Protein AF-A0A443SQQ4-F1 (afdb_monomer_lite)

Radius of gyration: 17.21 Å; chains: 1; bounding box: 40×48×40 Å

Sequence (124 aa):
MFEKENKRVKEARKLLENLADRGTHWEYHQKDCGAVYDKKPFKVLCKEGKMYMWCACGWSKQQPFCDGTHNIAHYKITQKPIPFTCKETKEYWFCNCKQTKHRPFCDGIHKNEDVQKAHSVVKH

Foldseek 3Di:
DDDDDDPVNVVVVVVVVVVLVDPPPCLQVDPDFAAQADLAWDKDFDAAQDKFFADRHLPAPPPRGHPCPQVPVVVVRSDGTDIDHHHHGDIFTADRGSPDPPPGGDPPCSVDPVNVPGDHPDDD

Organism: NCBI:txid299467

InterPro domains:
  IPR018967 Iron-binding zinc finger, CDGSH type [PF09360] (46-71)
  IPR018967 Iron-binding zinc finger, CDGSH type [SM00704] (39-76)
  IPR018967 Iron-binding zinc finger, CDGSH type [SM00704] (79-116)
  IPR042216 MitoNEET, CDGSH iron-sulfur domain [G3DSA:3.40.5.90] (35-77)
  IPR042216 MitoNEET, CDGSH iron-sulfur domain [G3DSA:3.40.5.90] (78-124)
  IPR052950 CDGSH iron-sulfur domain-containing protein [PTHR46491] (14-120)

Secondary structure (DSSP, 8-state):
------HHHHHHHHHHHHHHTS---GGG--SS------SS-EEEEEPTT-EEEE-SSS--SSTTB--SGGG-GGG-----PEEEE-SSSEEEEE-SSS--SSTTB--SGGGSHHHHHSPPSS--

pLDDT: mean 85.57, std 16.18, range [40.41, 97.88]

Structure (mmCIF, N/CA/C/O backbone):
data_AF-A0A443SQQ4-F1
#
_entry.id   AF-A0A443SQQ4-F1
#
loop_
_atom_site.group_PDB
_atom_site.id
_atom_site.type_symbol
_atom_site.label_atom_id
_atom_site.label_alt_id
_atom_site.label_comp_id
_atom_site.label_asym_id
_atom_site.label_entity_id
_atom_site.label_seq_id
_atom_site.pdbx_PDB_ins_code
_atom_site.Cartn_x
_atom_site.Cartn_y
_atom_site.Cartn_z
_atom_site.occupancy
_atom_site.B_iso_or_equiv
_atom_site.auth_seq_id
_atom_site.auth_comp_id
_atom_site.auth_asym_id
_atom_site.auth_atom_id
_atom_site.pdbx_PDB_model_num
ATOM 1 N N . MET A 1 1 ? -17.015 29.144 26.107 1.00 40.41 1 MET A N 1
ATOM 2 C CA . MET A 1 1 ? -18.291 29.251 25.371 1.00 40.41 1 MET A CA 1
ATOM 3 C C . MET A 1 1 ? -17.966 29.079 23.894 1.00 40.41 1 MET A C 1
ATOM 5 O O . MET A 1 1 ? -17.802 30.052 23.172 1.00 40.41 1 MET A O 1
ATOM 9 N N . PHE A 1 2 ? -17.677 27.842 23.494 1.00 47.34 2 PHE A N 1
ATOM 10 C CA . PHE A 1 2 ? -17.400 27.527 22.093 1.00 47.34 2 PHE A CA 1
ATOM 11 C C . PHE A 1 2 ? -18.732 27.376 21.358 1.00 47.34 2 PHE A C 1
ATOM 13 O O . PHE A 1 2 ? -19.745 27.136 22.002 1.00 47.34 2 PHE A O 1
ATOM 20 N N . GLU A 1 3 ? -18.690 27.479 20.031 1.00 55.12 3 GLU A N 1
ATOM 21 C CA . GLU A 1 3 ? -19.783 27.179 19.094 1.00 55.12 3 GLU A CA 1
ATOM 22 C C . GLU A 1 3 ? -20.700 28.346 18.720 1.00 55.12 3 GLU A C 1
ATOM 24 O O . GLU A 1 3 ? -21.780 28.533 19.266 1.00 55.12 3 GLU A O 1
ATOM 29 N N . LYS A 1 4 ? -20.346 29.009 17.615 1.00 51.09 4 LYS A N 1
ATOM 30 C CA . LYS A 1 4 ? -21.218 28.990 16.430 1.00 51.09 4 LYS A CA 1
ATOM 31 C C . LYS A 1 4 ? -20.343 28.794 15.200 1.00 51.09 4 LYS A C 1
ATOM 33 O O . LYS A 1 4 ? -19.945 29.746 14.538 1.00 51.09 4 LYS A O 1
ATOM 38 N N . GLU A 1 5 ? -19.984 27.542 14.933 1.00 59.97 5 GLU A N 1
ATOM 39 C CA . GLU A 1 5 ? -19.278 27.200 13.701 1.00 59.97 5 GLU A CA 1
ATOM 40 C C . GLU A 1 5 ? -20.179 27.558 12.507 1.00 59.97 5 GLU A C 1
ATOM 42 O O . GLU A 1 5 ? -21.322 27.099 12.409 1.00 59.97 5 GLU A O 1
ATOM 47 N N . ASN A 1 6 ? -19.686 28.468 11.661 1.00 78.94 6 ASN A N 1
ATOM 48 C CA . ASN A 1 6 ? -20.426 29.078 10.560 1.00 78.94 6 ASN A CA 1
ATOM 49 C C . ASN A 1 6 ? -20.969 27.990 9.619 1.00 78.94 6 ASN A C 1
ATOM 51 O O . ASN A 1 6 ? -20.251 27.054 9.272 1.00 78.94 6 ASN A O 1
ATOM 55 N N . LYS A 1 7 ? -22.226 28.120 9.173 1.00 72.12 7 LYS A N 1
ATOM 56 C CA . LYS A 1 7 ? -22.888 27.150 8.282 1.00 72.12 7 LYS A CA 1
ATOM 57 C C . LYS A 1 7 ? -22.034 26.803 7.052 1.00 72.12 7 LYS A C 1
ATOM 59 O O . LYS A 1 7 ? -21.974 25.638 6.678 1.00 72.12 7 LYS A O 1
ATOM 64 N N . ARG A 1 8 ? -21.297 27.779 6.508 1.00 70.12 8 ARG A N 1
ATOM 65 C CA . ARG A 1 8 ? -20.367 27.582 5.385 1.00 70.12 8 ARG A CA 1
ATOM 66 C C . ARG A 1 8 ? -19.157 26.724 5.750 1.00 70.12 8 ARG A C 1
ATOM 68 O O . ARG A 1 8 ? -18.703 25.948 4.922 1.00 70.12 8 ARG A O 1
ATOM 75 N N . VAL A 1 9 ? -18.648 26.839 6.977 1.00 72.50 9 VAL A N 1
ATOM 76 C CA . VAL A 1 9 ? -17.541 26.008 7.482 1.00 72.50 9 VAL A CA 1
ATOM 77 C C . VAL A 1 9 ? -18.013 24.569 7.667 1.00 72.50 9 VAL A C 1
ATOM 79 O O . VAL A 1 9 ? -17.330 23.647 7.230 1.00 72.50 9 VAL A O 1
ATOM 82 N N . LYS A 1 10 ? -19.222 24.372 8.207 1.00 72.69 10 LYS A N 1
ATOM 83 C CA . LYS A 1 10 ? -19.842 23.042 8.313 1.00 72.69 10 LYS A CA 1
ATOM 84 C C . LYS A 1 10 ? -20.103 22.415 6.946 1.00 72.69 10 LYS A C 1
ATOM 86 O O . LYS A 1 10 ? -19.810 21.242 6.751 1.00 72.69 10 LYS A O 1
ATOM 91 N N . GLU A 1 11 ? -20.623 23.187 5.994 1.00 75.44 11 GLU A N 1
ATOM 92 C CA . GLU A 1 11 ? -20.857 22.718 4.624 1.00 75.44 11 GLU A CA 1
ATOM 93 C C . GLU A 1 11 ? -19.548 22.386 3.909 1.00 75.44 11 GLU A C 1
ATOM 95 O O . GLU A 1 11 ? -19.459 21.312 3.326 1.00 75.44 11 GLU A O 1
ATOM 100 N N . ALA A 1 12 ? -18.516 23.230 4.013 1.00 68.94 12 ALA A N 1
ATOM 101 C CA . ALA A 1 12 ? -17.201 22.969 3.430 1.00 68.94 12 ALA A CA 1
ATOM 102 C C . ALA A 1 12 ? -16.536 21.730 4.044 1.00 68.94 12 ALA A C 1
ATOM 104 O O . ALA A 1 12 ? -16.020 20.889 3.313 1.00 68.94 12 ALA A O 1
ATOM 105 N N . ARG A 1 13 ? -16.607 21.570 5.370 1.00 69.88 13 ARG A N 1
ATOM 106 C CA . ARG A 1 13 ? -16.104 20.386 6.074 1.00 69.88 13 ARG A CA 1
ATOM 107 C C . ARG A 1 13 ? -16.833 19.122 5.631 1.00 69.88 13 ARG A C 1
ATOM 109 O O . ARG A 1 13 ? -16.184 18.146 5.284 1.00 69.88 13 ARG A O 1
ATOM 116 N N . LYS A 1 14 ? -18.162 19.175 5.531 1.00 64.50 14 LYS A N 1
ATOM 117 C CA . LYS A 1 14 ? -18.977 18.064 5.033 1.00 64.50 14 LYS A CA 1
ATOM 118 C C . LYS A 1 14 ? -18.679 17.760 3.561 1.00 64.50 14 LYS A C 1
ATOM 120 O O . LYS A 1 14 ? -18.688 16.602 3.162 1.00 64.50 14 LYS A O 1
ATOM 125 N N . LEU A 1 15 ? -18.395 18.769 2.737 1.00 64.12 15 LEU A N 1
ATOM 126 C CA . LEU A 1 15 ? -17.977 18.593 1.341 1.00 64.12 15 LEU A CA 1
ATOM 127 C C . LEU A 1 15 ? -16.604 17.920 1.253 1.00 64.12 15 LEU A C 1
ATOM 129 O O . LEU A 1 15 ? -16.450 16.987 0.474 1.00 64.12 15 LEU A O 1
ATOM 133 N N . LEU A 1 16 ? -15.647 18.338 2.084 1.00 61.25 16 LEU A N 1
ATOM 134 C CA . LEU A 1 16 ? -14.322 17.726 2.200 1.00 61.25 16 LEU A CA 1
ATOM 135 C C . LEU A 1 16 ? -14.400 16.288 2.727 1.00 61.25 16 LEU A C 1
ATOM 137 O O . LEU A 1 16 ? -13.740 15.411 2.184 1.00 61.25 16 LEU A O 1
ATOM 141 N N . GLU A 1 17 ? -15.253 16.016 3.713 1.00 57.84 17 GLU A N 1
ATOM 142 C CA . GLU A 1 17 ? -15.520 14.665 4.224 1.00 57.84 17 GLU A CA 1
ATOM 143 C C . GLU A 1 17 ? -16.163 13.775 3.138 1.00 57.84 17 GLU A C 1
ATOM 145 O O . GLU A 1 17 ? -15.742 12.639 2.939 1.00 57.84 17 GLU A O 1
ATOM 150 N N . ASN A 1 18 ? -17.093 14.310 2.334 1.00 54.78 18 ASN A N 1
ATOM 151 C CA . ASN A 1 18 ? -17.689 13.607 1.184 1.00 54.78 18 ASN A CA 1
ATOM 152 C C . ASN A 1 18 ? -16.761 13.495 -0.046 1.00 54.78 18 ASN A C 1
ATOM 154 O O . ASN A 1 18 ? -17.048 12.727 -0.971 1.00 54.78 18 ASN A O 1
ATOM 158 N N . LEU A 1 19 ? -15.692 14.294 -0.113 1.00 54.09 19 LEU A N 1
ATOM 159 C CA . LEU A 1 19 ? -14.610 14.166 -1.096 1.00 54.09 19 LEU A CA 1
ATOM 160 C C . LEU A 1 19 ? -13.575 13.137 -0.626 1.00 54.09 19 LEU A C 1
ATOM 162 O O . LEU A 1 19 ? -13.076 12.375 -1.443 1.00 54.09 19 LEU A O 1
ATOM 166 N N . ALA A 1 20 ? -13.313 13.050 0.681 1.00 47.62 20 ALA A N 1
ATOM 167 C CA . ALA A 1 20 ? -12.425 12.055 1.279 1.00 47.62 20 ALA A CA 1
ATOM 168 C C . ALA A 1 20 ? -12.951 10.612 1.134 1.00 47.62 20 ALA A C 1
ATOM 170 O O . ALA A 1 20 ? -12.157 9.675 1.100 1.00 47.62 20 ALA A O 1
ATOM 171 N N . ASP A 1 2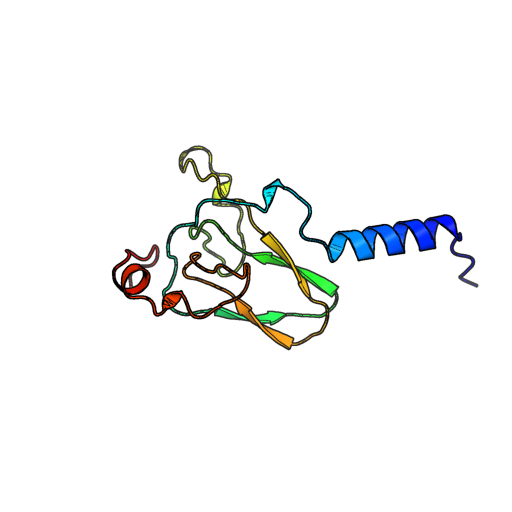1 ? -14.271 10.435 0.999 1.00 48.16 21 ASP A N 1
ATOM 172 C CA . ASP A 1 21 ? -14.911 9.140 0.714 1.00 48.16 21 ASP A CA 1
ATOM 173 C C . ASP A 1 21 ? -14.896 8.755 -0.775 1.00 48.16 21 ASP A C 1
ATOM 175 O O . ASP A 1 21 ? -15.131 7.603 -1.140 1.00 48.16 21 ASP A O 1
ATOM 179 N N . ARG A 1 22 ? -14.609 9.710 -1.664 1.00 46.44 22 ARG A N 1
ATOM 180 C CA . ARG A 1 22 ? -14.591 9.489 -3.106 1.00 46.44 22 ARG A CA 1
ATOM 181 C C . ARG A 1 22 ? -13.153 9.461 -3.580 1.00 46.44 22 ARG A C 1
ATOM 183 O O . ARG A 1 22 ? -12.531 10.508 -3.720 1.00 46.44 22 ARG A O 1
ATOM 190 N N . GLY A 1 23 ? -12.657 8.263 -3.894 1.00 48.72 23 GLY A N 1
ATOM 191 C CA . GLY A 1 23 ? -11.426 8.024 -4.655 1.00 48.72 23 GLY A CA 1
ATOM 192 C C . GLY A 1 23 ? -11.439 8.723 -6.021 1.00 48.72 23 GLY A C 1
ATOM 193 O O . GLY A 1 23 ? -11.574 8.087 -7.055 1.00 48.72 23 GLY A O 1
ATOM 194 N N . THR A 1 24 ? -11.338 10.049 -6.013 1.00 44.12 24 THR A N 1
ATOM 195 C CA . THR A 1 24 ? -11.570 10.955 -7.146 1.00 44.12 24 THR A CA 1
ATOM 196 C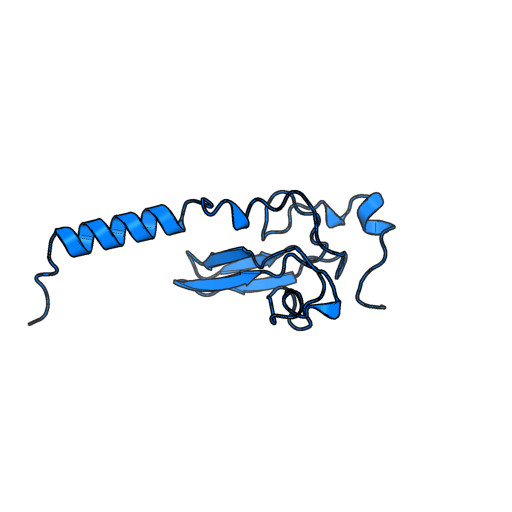 C . THR A 1 24 ? -10.396 11.891 -7.375 1.00 44.12 24 THR A C 1
ATOM 198 O O . THR A 1 24 ? -10.529 12.892 -8.071 1.00 44.12 24 THR A O 1
ATOM 201 N N . HIS A 1 25 ? -9.212 11.547 -6.868 1.00 50.62 25 HIS A N 1
ATOM 202 C CA . HIS A 1 25 ? -8.016 12.036 -7.527 1.00 50.62 25 HIS A CA 1
ATOM 203 C C . HIS A 1 25 ? -7.622 11.024 -8.600 1.00 50.62 25 HIS A C 1
ATOM 205 O O . HIS A 1 25 ? -7.254 9.886 -8.308 1.00 50.62 25 HIS A O 1
ATOM 211 N N . TRP A 1 26 ? -7.728 11.445 -9.858 1.00 55.75 26 TRP A N 1
ATOM 212 C CA . TRP A 1 26 ? -7.360 10.656 -11.035 1.00 55.75 26 TRP A CA 1
ATOM 213 C C . TRP A 1 26 ? -5.916 10.118 -10.954 1.00 55.75 26 TRP A C 1
ATOM 215 O O . TRP A 1 26 ? -5.632 9.064 -11.510 1.00 55.75 26 TRP A O 1
ATOM 225 N N . GLU A 1 27 ? -5.027 10.771 -10.189 1.00 53.50 27 GLU A N 1
ATOM 226 C CA . GLU A 1 27 ? -3.664 10.277 -9.894 1.00 53.50 27 GLU A CA 1
ATOM 227 C C . GLU A 1 27 ? -3.630 8.888 -9.225 1.00 53.50 27 GLU A C 1
ATOM 229 O O . GLU A 1 27 ? -2.649 8.156 -9.362 1.00 53.50 27 GLU A O 1
ATOM 234 N N . TYR A 1 28 ? -4.690 8.500 -8.504 1.00 58.66 28 TYR A N 1
ATOM 235 C CA . TYR A 1 28 ? -4.780 7.193 -7.847 1.00 58.66 28 TYR A CA 1
ATOM 236 C C . TYR A 1 28 ? -5.340 6.104 -8.774 1.00 58.66 28 TYR A C 1
ATOM 238 O O . TYR A 1 28 ? -5.199 4.918 -8.464 1.00 58.66 28 TYR A O 1
ATOM 246 N N . HIS A 1 29 ? -5.876 6.475 -9.946 1.00 68.62 29 HIS A N 1
ATOM 247 C CA . HIS A 1 29 ? -6.189 5.552 -11.042 1.00 68.62 29 HIS A CA 1
ATOM 248 C C . HIS A 1 29 ? -4.910 5.164 -11.792 1.00 68.62 29 HIS A C 1
ATOM 250 O O . HIS A 1 29 ? -4.670 5.519 -12.945 1.00 68.62 29 HIS A O 1
ATOM 256 N N . GLN A 1 30 ? -4.063 4.406 -11.107 1.00 80.00 30 GLN A N 1
ATOM 257 C CA . GLN A 1 30 ? -2.844 3.855 -11.679 1.00 80.00 30 GLN A CA 1
ATOM 258 C C . GLN A 1 30 ? -3.191 2.568 -12.433 1.00 80.00 30 GLN A C 1
ATOM 260 O O . GLN A 1 30 ? -3.570 1.574 -11.810 1.00 80.00 30 GLN A O 1
ATOM 265 N N . LYS A 1 31 ? -3.071 2.606 -13.767 1.00 78.56 31 LYS A N 1
ATOM 266 C CA . LYS A 1 31 ? -3.336 1.459 -14.655 1.00 78.56 31 LYS A CA 1
ATOM 267 C C . LYS A 1 31 ? -2.407 0.284 -14.352 1.00 78.56 31 LYS A C 1
ATOM 269 O O . LYS A 1 31 ? -2.853 -0.858 -14.318 1.00 78.56 31 LYS A O 1
ATOM 274 N N . ASP A 1 32 ? -1.144 0.586 -14.074 1.00 88.50 32 ASP A N 1
ATOM 275 C CA . ASP A 1 32 ? -0.127 -0.422 -13.816 1.00 88.50 32 ASP A CA 1
ATOM 276 C C . ASP A 1 32 ? -0.070 -0.807 -12.334 1.00 88.50 32 ASP A C 1
ATOM 278 O O . ASP A 1 32 ? -0.346 -0.010 -11.423 1.00 88.50 32 ASP A O 1
ATOM 282 N N . CYS A 1 33 ? 0.304 -2.059 -12.083 1.00 91.62 33 CYS A N 1
ATOM 283 C CA . CYS A 1 33 ? 0.581 -2.562 -10.742 1.00 91.62 33 CYS A CA 1
ATOM 284 C C . CYS A 1 33 ? 2.062 -2.377 -10.395 1.00 91.62 33 CYS A C 1
ATOM 286 O O . CYS A 1 33 ? 2.922 -2.356 -11.274 1.00 91.62 33 CYS A O 1
ATOM 288 N N . GLY A 1 34 ? 2.358 -2.216 -9.104 1.00 93.94 34 GLY A N 1
ATOM 289 C CA . GLY A 1 34 ? 3.737 -2.177 -8.622 1.00 93.94 34 GLY A CA 1
ATOM 290 C C . GLY A 1 34 ? 4.400 -3.552 -8.627 1.00 93.94 34 GLY A C 1
ATOM 291 O O . GLY A 1 34 ? 3.778 -4.567 -8.947 1.00 93.94 34 GLY A O 1
ATOM 292 N N . ALA A 1 35 ? 5.666 -3.585 -8.214 1.00 95.69 35 ALA A N 1
ATOM 293 C CA . ALA A 1 35 ? 6.387 -4.835 -8.025 1.00 95.69 35 ALA A CA 1
ATOM 294 C C . ALA A 1 35 ? 5.766 -5.660 -6.885 1.00 95.69 35 ALA A C 1
ATOM 296 O O . ALA A 1 35 ? 5.273 -5.113 -5.894 1.00 95.69 35 ALA A O 1
ATOM 297 N N . VAL A 1 36 ? 5.815 -6.987 -7.008 1.00 96.69 36 VAL A N 1
ATOM 298 C CA . VAL A 1 36 ? 5.390 -7.895 -5.937 1.00 96.69 36 VAL A CA 1
ATOM 299 C C . VAL A 1 36 ? 6.384 -7.766 -4.786 1.00 96.69 36 VAL A C 1
ATOM 301 O O . VAL A 1 36 ? 7.537 -8.160 -4.924 1.00 96.69 36 VAL A O 1
ATOM 304 N N . TYR A 1 37 ? 5.960 -7.211 -3.647 1.00 96.50 37 TYR A N 1
ATOM 305 C CA . TYR A 1 37 ? 6.816 -7.184 -2.460 1.00 96.50 37 TYR A CA 1
ATOM 306 C C . TYR A 1 37 ? 6.800 -8.547 -1.770 1.00 96.50 37 TYR A C 1
ATOM 308 O O . TYR A 1 37 ? 7.834 -9.194 -1.702 1.00 96.50 37 TYR A O 1
ATOM 316 N N . ASP A 1 38 ? 5.620 -9.002 -1.338 1.00 95.12 38 ASP A N 1
ATOM 317 C CA . ASP A 1 38 ? 5.392 -10.310 -0.709 1.00 95.12 38 ASP A CA 1
ATOM 318 C C . ASP A 1 38 ? 4.074 -10.899 -1.243 1.00 95.12 38 ASP A C 1
ATOM 320 O O . ASP A 1 38 ? 3.151 -10.175 -1.637 1.00 95.12 38 ASP A O 1
ATOM 324 N N . LYS A 1 39 ? 3.982 -12.227 -1.263 1.00 94.56 39 LYS A N 1
ATOM 325 C CA . LYS A 1 39 ? 2.802 -12.999 -1.669 1.00 94.56 39 LYS A CA 1
ATOM 326 C C . LYS A 1 39 ? 1.803 -13.167 -0.521 1.00 94.56 39 LYS A C 1
ATOM 328 O O . LYS A 1 39 ? 0.711 -13.679 -0.743 1.00 94.56 39 LYS A O 1
ATOM 333 N N . LYS A 1 40 ? 2.139 -12.726 0.693 1.00 94.50 40 LYS A N 1
ATOM 334 C CA . LYS A 1 40 ? 1.243 -12.701 1.854 1.00 94.50 40 LYS A CA 1
ATOM 335 C C . LYS A 1 40 ? 0.719 -11.283 2.115 1.00 94.50 40 LYS A C 1
ATOM 337 O O . LYS A 1 40 ? 1.474 -10.315 2.010 1.00 94.50 40 LYS A O 1
ATOM 342 N N . PRO A 1 41 ? -0.572 -11.123 2.452 1.00 96.50 41 PRO A N 1
ATOM 343 C CA . PRO A 1 41 ? -1.101 -9.832 2.871 1.00 96.50 41 PRO A CA 1
ATOM 344 C C . PRO A 1 41 ? -0.546 -9.423 4.239 1.00 96.50 41 PRO A C 1
ATOM 346 O O . PRO A 1 41 ? -0.153 -10.270 5.040 1.00 96.50 41 PRO A O 1
ATOM 349 N N . PHE A 1 42 ? -0.563 -8.121 4.520 1.00 96.38 42 PHE A N 1
ATOM 350 C CA . PHE A 1 42 ? -0.078 -7.580 5.788 1.00 96.38 42 PHE A CA 1
ATOM 351 C C . PHE A 1 42 ? -1.252 -7.135 6.661 1.00 96.38 42 PHE A C 1
ATOM 353 O O . PHE A 1 42 ? -2.050 -6.289 6.247 1.00 96.38 42 PHE A O 1
ATOM 360 N N . LYS A 1 43 ? -1.353 -7.688 7.873 1.00 97.62 43 LYS A N 1
ATOM 361 C CA . LYS A 1 43 ? -2.384 -7.314 8.846 1.00 97.62 43 LYS A CA 1
ATOM 362 C C . LYS A 1 43 ? -1.940 -6.094 9.647 1.00 97.62 43 LYS A C 1
ATOM 364 O O . LYS A 1 43 ? -0.882 -6.126 10.269 1.00 97.62 43 LYS A O 1
ATOM 369 N N . VAL A 1 44 ? -2.746 -5.036 9.661 1.00 97.31 44 VAL A N 1
ATOM 370 C CA . VAL A 1 44 ? -2.478 -3.829 10.457 1.00 97.31 44 VAL A CA 1
ATOM 371 C C . VAL A 1 44 ? -3.715 -3.444 11.252 1.00 97.31 44 VAL A C 1
ATOM 373 O O . VAL A 1 44 ? -4.807 -3.359 10.696 1.00 97.31 44 VAL A O 1
ATOM 376 N N . LEU A 1 45 ? -3.535 -3.153 12.541 1.00 97.62 45 LEU A N 1
ATOM 377 C CA . LEU A 1 45 ? -4.538 -2.459 13.342 1.00 97.62 45 LEU A CA 1
ATOM 378 C C . LEU A 1 45 ? -4.542 -0.975 12.954 1.00 97.62 45 LEU A C 1
ATOM 380 O O . LEU A 1 45 ? -3.624 -0.224 13.302 1.00 97.62 45 LEU A O 1
ATOM 384 N N . CYS A 1 46 ? -5.563 -0.551 12.218 1.00 95.81 46 CYS A N 1
ATOM 385 C CA . CYS A 1 46 ? -5.737 0.850 11.866 1.00 95.81 46 CYS A CA 1
ATOM 386 C C . CYS A 1 46 ? -6.573 1.559 12.933 1.00 95.81 46 CYS A C 1
ATOM 388 O O . CYS A 1 46 ? -7.531 0.990 13.446 1.00 95.81 46 CYS A O 1
ATOM 390 N N . LYS A 1 47 ? -6.195 2.795 13.272 1.00 96.75 47 LYS A N 1
ATOM 391 C CA . LYS A 1 47 ? -6.906 3.638 14.242 1.00 96.75 47 LYS A CA 1
ATOM 392 C C . LYS A 1 47 ? -7.860 4.580 13.522 1.00 96.75 47 LYS A C 1
ATOM 394 O O . LYS A 1 47 ? -7.468 5.180 12.524 1.00 96.75 47 LYS A O 1
ATOM 399 N N . GLU A 1 48 ? -9.067 4.727 14.050 1.00 94.69 48 GLU A N 1
ATOM 400 C CA . GLU A 1 48 ? -10.072 5.680 13.574 1.00 94.69 48 GLU A CA 1
ATOM 401 C C . GLU A 1 48 ? -9.495 7.092 13.390 1.00 94.69 48 GLU A C 1
ATOM 403 O O . GLU A 1 48 ? -8.661 7.554 14.171 1.00 94.69 48 GLU A O 1
ATOM 408 N N . GLY A 1 49 ? -9.899 7.755 12.306 1.00 90.81 49 GLY A N 1
ATOM 409 C CA . GLY A 1 49 ? -9.472 9.104 11.939 1.00 90.81 49 GLY A CA 1
ATOM 410 C C . GLY A 1 49 ? -8.033 9.202 11.424 1.00 90.81 49 GLY A C 1
ATOM 411 O O . GLY A 1 49 ? -7.660 10.228 10.856 1.00 90.81 49 GLY A O 1
ATOM 412 N N . LYS A 1 50 ? -7.210 8.154 11.568 1.00 93.75 50 LYS A N 1
ATOM 413 C CA . LYS A 1 50 ? -5.833 8.162 11.071 1.00 93.75 50 LYS A CA 1
ATOM 414 C C . LYS A 1 50 ? -5.789 7.865 9.573 1.00 93.75 50 LYS A C 1
ATOM 416 O O . LYS A 1 50 ? -6.395 6.907 9.088 1.00 93.75 50 LYS A O 1
ATOM 421 N N . MET A 1 51 ? -5.013 8.675 8.859 1.00 93.56 51 MET A N 1
ATOM 422 C CA . MET A 1 51 ? -4.674 8.454 7.458 1.00 93.56 51 MET A CA 1
ATOM 423 C C . MET A 1 51 ? -3.419 7.585 7.340 1.00 93.56 51 MET A C 1
ATOM 425 O O . MET A 1 51 ? -2.426 7.786 8.044 1.00 93.56 51 MET A O 1
ATOM 429 N N . TYR A 1 52 ? -3.468 6.627 6.425 1.00 94.88 52 TYR A N 1
ATOM 430 C CA . TYR A 1 52 ? -2.391 5.714 6.086 1.00 94.88 52 TYR A CA 1
ATOM 431 C C . TYR A 1 52 ? -2.083 5.832 4.595 1.00 94.88 52 TYR A C 1
ATOM 433 O O . TYR A 1 52 ? -2.991 5.812 3.769 1.00 94.88 52 TYR A O 1
ATOM 441 N N . MET A 1 53 ? -0.802 5.918 4.241 1.00 95.94 53 MET A N 1
ATOM 442 C CA . MET A 1 53 ? -0.362 5.984 2.846 1.00 95.94 53 MET A CA 1
ATOM 443 C C . MET A 1 53 ? 0.095 4.597 2.405 1.00 95.94 53 MET A C 1
ATOM 445 O O . MET A 1 53 ? 1.217 4.193 2.709 1.00 95.94 53 MET A O 1
ATOM 449 N N . TRP A 1 54 ? -0.761 3.840 1.722 1.00 97.19 54 TRP A N 1
ATOM 450 C CA . TRP A 1 54 ? -0.415 2.497 1.255 1.00 97.19 54 TRP A CA 1
ATOM 451 C C . TRP A 1 54 ? 0.608 2.554 0.116 1.00 97.19 54 TRP A C 1
ATOM 453 O O . TRP A 1 54 ? 0.462 3.325 -0.834 1.00 97.19 54 TRP A O 1
ATOM 463 N N . CYS A 1 55 ? 1.646 1.720 0.189 1.00 97.12 55 CYS A N 1
ATOM 464 C CA . CYS A 1 55 ? 2.646 1.611 -0.865 1.00 97.12 55 CYS A CA 1
ATOM 465 C C . CYS A 1 55 ? 2.073 0.842 -2.061 1.00 97.12 55 CYS A C 1
ATOM 467 O O . CYS A 1 55 ? 1.899 -0.375 -1.979 1.00 97.12 55 CYS A O 1
ATOM 469 N N . ALA A 1 56 ? 1.862 1.533 -3.184 1.00 96.06 56 ALA A N 1
ATOM 470 C CA . ALA A 1 56 ? 1.452 0.908 -4.442 1.00 96.06 56 ALA A CA 1
ATOM 471 C C . ALA A 1 56 ? 2.627 0.388 -5.286 1.00 96.06 56 ALA A C 1
ATOM 473 O O . ALA A 1 56 ? 2.432 -0.506 -6.100 1.00 96.06 56 ALA A O 1
ATOM 474 N N . CYS A 1 57 ? 3.845 0.916 -5.100 1.00 95.50 57 CYS A N 1
ATOM 475 C CA . CYS A 1 57 ? 4.985 0.601 -5.969 1.00 95.50 57 CYS A CA 1
ATOM 476 C C . CYS A 1 57 ? 5.696 -0.725 -5.657 1.00 95.50 57 CYS A C 1
ATOM 478 O O . CYS A 1 57 ? 6.380 -1.254 -6.527 1.00 95.50 57 CYS A O 1
ATOM 480 N N . GLY A 1 58 ? 5.570 -1.245 -4.431 1.00 95.69 58 GLY A N 1
ATOM 481 C CA . GLY A 1 58 ? 6.233 -2.484 -3.998 1.00 95.69 58 GLY A CA 1
ATOM 482 C C . GLY A 1 58 ? 7.657 -2.321 -3.458 1.00 95.69 58 GLY A C 1
ATOM 483 O O . GLY A 1 58 ? 8.196 -3.268 -2.906 1.00 95.69 58 GLY A O 1
ATOM 484 N N . TRP A 1 59 ? 8.250 -1.128 -3.531 1.00 96.00 59 TRP A N 1
ATOM 485 C CA . TRP A 1 59 ? 9.659 -0.900 -3.163 1.00 96.00 59 TRP A CA 1
ATOM 486 C C . TRP A 1 59 ? 9.875 -0.294 -1.778 1.00 96.00 59 TRP A C 1
ATOM 488 O O . TRP A 1 59 ? 11.013 -0.081 -1.370 1.00 96.00 59 TRP A O 1
ATOM 498 N N . SER A 1 60 ? 8.799 0.010 -1.051 1.00 96.38 60 SER A N 1
ATOM 499 C CA . SER A 1 60 ? 8.939 0.579 0.284 1.00 96.38 60 SER A CA 1
ATOM 500 C C . SER A 1 60 ? 9.599 -0.397 1.254 1.00 96.38 60 SER A C 1
ATOM 502 O O . SER A 1 60 ? 9.308 -1.592 1.234 1.00 96.38 60 SER A O 1
ATOM 504 N N . LYS A 1 61 ? 10.438 0.134 2.144 1.00 94.31 61 LYS A N 1
ATOM 505 C CA . LYS A 1 61 ? 11.040 -0.585 3.271 1.00 94.31 61 LYS A CA 1
ATOM 506 C C . LYS A 1 61 ? 10.131 -0.616 4.506 1.00 94.31 61 LYS A C 1
ATOM 508 O O . LYS A 1 61 ? 10.441 -1.319 5.458 1.00 94.31 61 LYS A O 1
ATOM 513 N N . GLN A 1 62 ? 9.013 0.116 4.490 1.00 95.25 62 GLN A N 1
ATOM 514 C CA . GLN A 1 62 ? 8.038 0.203 5.588 1.00 95.25 62 GLN A CA 1
ATOM 515 C C . GLN A 1 62 ? 6.677 -0.391 5.193 1.00 95.25 62 GLN A C 1
ATOM 517 O O . GLN A 1 62 ? 5.621 0.160 5.513 1.00 95.25 62 GLN A O 1
ATOM 522 N N . GLN A 1 63 ? 6.692 -1.513 4.462 1.00 95.88 63 GLN A N 1
ATOM 523 C CA . GLN A 1 63 ? 5.462 -2.169 4.018 1.00 95.88 63 GLN A CA 1
ATOM 524 C C . GLN A 1 63 ? 4.517 -2.458 5.198 1.00 95.88 63 GLN A C 1
ATOM 526 O O . GLN A 1 63 ? 4.977 -2.826 6.278 1.00 95.88 63 GLN A O 1
ATOM 531 N N . PRO A 1 64 ? 3.195 -2.309 5.001 1.00 97.06 64 PRO A N 1
ATOM 532 C CA . PRO A 1 64 ? 2.510 -2.052 3.729 1.00 97.06 64 PRO A CA 1
ATOM 533 C C . PRO A 1 64 ? 2.439 -0.564 3.336 1.00 97.06 64 PRO A C 1
ATOM 535 O O . PRO A 1 64 ? 1.787 -0.218 2.346 1.00 97.06 64 PRO A O 1
ATOM 538 N N . PHE A 1 65 ? 3.068 0.324 4.107 1.00 97.88 65 PHE A N 1
ATOM 539 C CA . PHE A 1 65 ? 2.980 1.769 3.931 1.00 97.88 65 PHE A CA 1
ATOM 540 C C . PHE A 1 65 ? 4.134 2.328 3.106 1.00 97.88 65 PHE A C 1
ATOM 542 O O . PHE A 1 65 ? 5.120 1.655 2.831 1.00 97.88 65 PHE A O 1
ATOM 549 N N . CYS A 1 66 ? 3.951 3.549 2.621 1.00 97.31 66 CYS A N 1
ATOM 550 C CA . CYS A 1 66 ? 4.902 4.249 1.780 1.00 97.31 66 CYS A CA 1
ATOM 551 C C . CYS A 1 66 ? 5.955 4.990 2.611 1.00 97.31 66 CYS A C 1
ATOM 553 O O . CYS A 1 66 ? 5.611 5.762 3.498 1.00 97.31 66 CYS A O 1
ATOM 555 N N . ASP A 1 67 ? 7.221 4.839 2.228 1.00 96.94 67 ASP A N 1
ATOM 556 C CA . ASP A 1 67 ? 8.393 5.522 2.801 1.00 96.94 67 ASP A CA 1
ATOM 557 C C . ASP A 1 67 ? 9.008 6.568 1.852 1.00 96.94 67 ASP A C 1
ATOM 559 O O . ASP A 1 67 ? 10.058 7.131 2.136 1.00 96.94 67 ASP A O 1
ATOM 563 N N . GLY A 1 68 ? 8.387 6.806 0.692 1.00 95.56 68 GLY A N 1
ATOM 564 C CA . GLY A 1 68 ? 8.875 7.759 -0.307 1.00 95.56 68 GLY A CA 1
ATOM 565 C C . GLY A 1 68 ? 9.860 7.186 -1.330 1.00 95.56 68 GLY A C 1
ATOM 566 O O . GLY A 1 68 ? 10.224 7.906 -2.254 1.00 95.56 68 GLY A O 1
ATOM 567 N N . THR A 1 69 ? 10.216 5.894 -1.261 1.00 95.62 69 THR A N 1
ATOM 568 C CA . THR A 1 69 ? 11.132 5.237 -2.225 1.00 95.62 69 THR A CA 1
ATOM 569 C C . THR A 1 69 ? 10.740 5.463 -3.695 1.00 95.62 69 THR A C 1
ATOM 571 O O . THR A 1 69 ? 11.600 5.603 -4.559 1.00 95.62 69 THR A O 1
ATOM 574 N N . HIS A 1 70 ? 9.441 5.575 -3.992 1.00 93.62 70 HIS A N 1
ATOM 575 C CA . HIS A 1 70 ? 8.926 5.833 -5.342 1.00 93.62 70 HIS A CA 1
ATOM 576 C C . HIS A 1 70 ? 9.313 7.205 -5.929 1.00 93.62 70 HIS A C 1
ATOM 578 O O . HIS A 1 70 ? 9.177 7.405 -7.130 1.00 93.62 70 HIS A O 1
ATOM 584 N N . ASN A 1 71 ? 9.780 8.152 -5.110 1.00 94.56 71 ASN A N 1
ATOM 585 C CA . ASN A 1 71 ? 10.221 9.474 -5.566 1.00 94.56 71 ASN A CA 1
ATOM 586 C C . ASN A 1 71 ? 11.708 9.515 -5.941 1.00 94.56 71 ASN A C 1
ATOM 588 O O . ASN A 1 71 ? 12.181 10.533 -6.442 1.00 94.56 71 ASN A O 1
ATOM 592 N N . ILE A 1 72 ? 12.457 8.432 -5.713 1.00 93.88 72 ILE A N 1
ATOM 593 C CA . ILE A 1 72 ? 13.860 8.353 -6.118 1.00 93.88 72 ILE A CA 1
ATOM 594 C C . ILE A 1 72 ? 13.909 8.321 -7.649 1.00 93.88 72 ILE A C 1
ATOM 596 O O . ILE A 1 72 ? 13.560 7.318 -8.273 1.00 93.88 72 ILE A O 1
ATOM 600 N N . ALA A 1 73 ? 14.366 9.423 -8.250 1.00 90.94 73 ALA A N 1
ATOM 601 C CA . ALA A 1 73 ? 14.359 9.627 -9.701 1.00 90.94 73 ALA A CA 1
ATOM 602 C C . ALA A 1 73 ? 15.051 8.487 -10.472 1.00 90.94 73 ALA A C 1
ATOM 604 O O . ALA A 1 73 ? 14.581 8.071 -11.531 1.00 90.94 73 ALA A O 1
ATOM 605 N N . HIS A 1 74 ? 16.122 7.924 -9.907 1.00 92.88 74 HIS A N 1
ATOM 606 C CA . HIS A 1 74 ? 16.882 6.830 -10.515 1.00 92.88 74 HIS A CA 1
ATOM 607 C C . HIS A 1 74 ? 16.078 5.534 -10.699 1.00 92.88 74 HIS A C 1
ATOM 609 O O . HIS A 1 74 ? 16.386 4.765 -11.607 1.00 92.88 74 HIS A O 1
ATOM 615 N N . TYR A 1 75 ? 15.046 5.288 -9.885 1.00 90.62 75 TYR A N 1
ATOM 616 C CA . TYR A 1 75 ? 14.247 4.061 -9.963 1.00 90.62 75 TYR A CA 1
ATOM 617 C C . TYR A 1 75 ? 13.121 4.118 -10.997 1.00 90.62 75 TYR A C 1
ATOM 619 O O . TYR A 1 75 ? 12.554 3.076 -11.313 1.00 90.62 75 TYR A O 1
ATOM 627 N N . LYS A 1 76 ? 12.807 5.302 -11.549 1.00 90.88 76 LYS A N 1
ATOM 628 C CA . LYS A 1 76 ? 11.773 5.488 -12.588 1.00 90.88 76 LYS A CA 1
ATOM 629 C C . LYS A 1 76 ? 10.412 4.866 -12.222 1.00 90.88 76 LYS A C 1
ATOM 631 O O . LYS A 1 76 ? 9.695 4.362 -13.082 1.00 90.88 76 LYS A O 1
ATOM 636 N N . ILE A 1 77 ? 10.057 4.896 -10.939 1.00 92.62 77 ILE A N 1
ATOM 637 C CA . ILE A 1 77 ? 8.789 4.367 -10.430 1.00 92.62 77 ILE A CA 1
ATOM 638 C C . ILE A 1 77 ? 7.687 5.397 -10.692 1.00 92.62 77 ILE A C 1
ATOM 640 O O . ILE A 1 77 ? 7.780 6.542 -10.253 1.00 92.62 77 ILE A O 1
ATOM 644 N N . THR A 1 78 ? 6.624 4.987 -11.381 1.00 91.56 78 THR A N 1
ATOM 645 C CA . THR A 1 78 ? 5.479 5.859 -11.692 1.00 91.56 78 THR A CA 1
ATOM 646 C C . THR A 1 78 ? 4.371 5.758 -10.647 1.00 91.56 78 THR A C 1
ATOM 648 O O . THR A 1 78 ? 3.583 6.689 -10.486 1.00 91.56 78 THR A O 1
ATOM 651 N N . GLN A 1 79 ? 4.322 4.649 -9.902 1.00 92.94 79 GLN A N 1
ATOM 652 C CA . GLN A 1 79 ? 3.277 4.382 -8.924 1.00 92.94 79 GLN A CA 1
ATOM 653 C C . GLN A 1 79 ? 3.353 5.341 -7.734 1.00 92.94 79 GLN A C 1
ATOM 655 O O . GLN A 1 79 ? 4.411 5.548 -7.133 1.00 92.94 79 GLN A O 1
ATOM 660 N N . LYS A 1 80 ? 2.192 5.871 -7.352 1.00 92.75 80 LYS A N 1
ATOM 661 C CA . LYS A 1 80 ? 2.013 6.783 -6.219 1.00 92.75 80 LYS A CA 1
ATOM 662 C C . LYS A 1 80 ? 1.311 6.080 -5.057 1.00 92.75 80 LYS A C 1
ATOM 664 O O . LYS A 1 80 ? 0.542 5.142 -5.277 1.00 92.75 80 LYS A O 1
ATOM 669 N N . PRO A 1 81 ? 1.583 6.469 -3.805 1.00 94.31 81 PRO A N 1
ATOM 670 C CA . PRO A 1 81 ? 0.921 5.873 -2.657 1.00 94.31 81 PRO A CA 1
ATOM 671 C C . PRO A 1 81 ? -0.574 6.183 -2.675 1.00 94.31 81 PRO A C 1
ATOM 673 O O . PRO A 1 81 ? -0.974 7.236 -3.155 1.00 94.31 81 PRO A O 1
ATOM 676 N N . ILE A 1 82 ? -1.389 5.274 -2.144 1.00 93.00 82 ILE A N 1
ATOM 677 C CA . ILE A 1 82 ? -2.844 5.457 -2.093 1.00 93.00 82 ILE A CA 1
ATOM 678 C C . ILE A 1 82 ? -3.238 5.833 -0.664 1.00 93.00 82 ILE A C 1
ATOM 680 O O . ILE A 1 82 ? -2.935 5.061 0.256 1.00 93.00 82 ILE A O 1
ATOM 684 N N . PRO A 1 83 ? -3.882 6.995 -0.454 1.00 92.69 83 PRO A N 1
ATOM 685 C CA . PRO A 1 83 ? -4.354 7.393 0.859 1.00 92.69 83 PRO A CA 1
ATOM 686 C C . PRO A 1 83 ? -5.528 6.512 1.290 1.00 92.69 83 PRO A C 1
ATOM 688 O O . PRO A 1 83 ? -6.446 6.234 0.522 1.00 92.69 83 PRO A O 1
ATOM 691 N N . PHE A 1 84 ? -5.502 6.093 2.548 1.00 92.38 84 PHE A N 1
ATOM 692 C CA . PHE A 1 84 ? -6.592 5.394 3.210 1.00 92.38 84 PHE A CA 1
ATOM 693 C C . PHE A 1 84 ? -6.856 6.035 4.567 1.00 92.38 84 PHE A C 1
ATOM 695 O O . PHE A 1 84 ? -6.006 5.993 5.457 1.00 92.38 84 PHE A O 1
ATOM 702 N N . THR A 1 85 ? -8.046 6.604 4.733 1.00 92.75 85 THR A N 1
ATOM 703 C CA . THR A 1 85 ? -8.508 7.123 6.021 1.00 92.75 85 THR A CA 1
ATOM 704 C C . T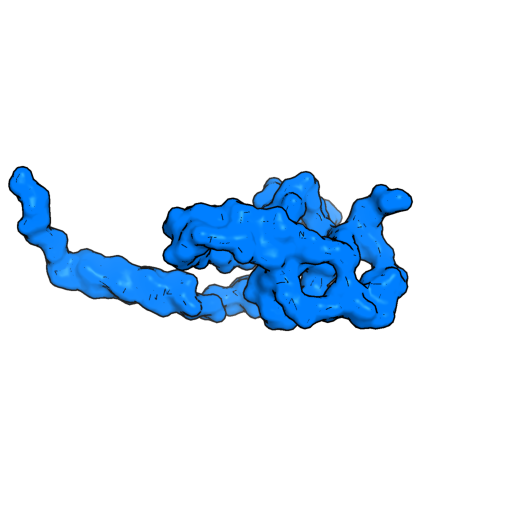HR A 1 85 ? -9.332 6.058 6.723 1.00 92.75 85 THR A C 1
ATOM 706 O O . THR A 1 85 ? -10.346 5.585 6.209 1.00 92.75 85 THR A O 1
ATOM 709 N N . CYS A 1 86 ? -8.891 5.670 7.913 1.00 91.06 86 CYS A N 1
ATOM 710 C CA . CYS A 1 86 ? -9.547 4.634 8.685 1.00 91.06 86 CYS A CA 1
ATOM 711 C C . CYS A 1 86 ? -10.805 5.186 9.367 1.00 91.06 86 CYS A C 1
ATOM 713 O O . CYS A 1 86 ? -10.704 6.039 10.245 1.00 91.06 86 CYS A O 1
ATOM 715 N N . LYS A 1 87 ? -11.987 4.693 8.980 1.00 90.31 87 LYS A N 1
ATOM 716 C CA . LYS A 1 87 ? -13.270 5.146 9.551 1.00 90.31 87 LYS A CA 1
ATOM 717 C C . LYS A 1 87 ? -13.539 4.617 10.957 1.00 90.31 87 LYS A C 1
ATOM 719 O O . LYS A 1 87 ? -14.241 5.255 11.717 1.00 90.31 87 LYS A O 1
ATOM 724 N N . GLU A 1 88 ? -12.986 3.456 11.288 1.00 92.62 88 GLU A N 1
ATOM 725 C CA . GLU A 1 88 ? -13.225 2.757 12.553 1.00 92.62 88 GLU A CA 1
ATOM 726 C C . GLU A 1 88 ? -11.958 2.018 12.958 1.00 92.62 88 GLU A C 1
ATOM 728 O O . GLU A 1 88 ? -11.281 1.451 12.095 1.00 92.62 88 GLU A O 1
ATOM 733 N N . THR A 1 89 ? -11.655 1.974 14.254 1.00 97.06 89 THR A N 1
ATOM 734 C CA . THR A 1 89 ? -10.484 1.243 14.747 1.00 97.06 89 THR A CA 1
ATOM 735 C C . THR A 1 89 ? -10.692 -0.263 14.591 1.00 97.06 89 THR A C 1
ATOM 737 O O . THR A 1 89 ? -11.446 -0.866 15.350 1.00 97.06 89 THR A O 1
ATOM 740 N N . LYS A 1 90 ? -10.022 -0.881 13.612 1.00 96.94 90 LYS A N 1
ATOM 741 C CA . LYS A 1 90 ? -10.070 -2.332 13.374 1.00 96.94 90 LYS A CA 1
ATOM 742 C C . LYS A 1 90 ? -8.853 -2.840 12.615 1.00 96.94 90 LYS A C 1
ATOM 744 O O . LYS A 1 90 ? -8.027 -2.068 12.124 1.00 96.94 90 LYS A O 1
ATOM 749 N N . GLU A 1 91 ? -8.727 -4.158 12.549 1.00 97.69 91 GLU A N 1
ATOM 750 C CA . GLU A 1 91 ? -7.695 -4.813 11.755 1.00 97.69 91 GLU A CA 1
ATOM 751 C C . GLU A 1 91 ? -8.072 -4.809 10.269 1.00 97.69 91 GLU A C 1
ATOM 753 O O . GLU A 1 91 ? -9.185 -5.178 9.894 1.00 97.69 91 GLU A O 1
ATOM 758 N N . TYR A 1 92 ? -7.123 -4.423 9.420 1.00 96.44 92 TYR A N 1
ATOM 759 C CA . TYR A 1 92 ? -7.249 -4.470 7.967 1.00 96.44 92 TYR A CA 1
ATOM 760 C C . TYR A 1 92 ? -6.134 -5.315 7.365 1.00 96.44 92 TYR A C 1
ATOM 762 O O . TYR A 1 92 ? -5.001 -5.336 7.852 1.00 96.44 92 TYR A O 1
ATOM 770 N N . TRP A 1 93 ? -6.459 -5.972 6.256 1.00 97.62 93 TRP A N 1
ATOM 771 C CA . TRP A 1 93 ? -5.513 -6.744 5.463 1.00 97.62 93 TRP A CA 1
ATOM 772 C C . TRP A 1 93 ? -5.103 -5.949 4.230 1.00 97.62 93 TRP A C 1
ATOM 774 O O . TRP A 1 93 ? -5.844 -5.867 3.249 1.00 97.62 93 TRP A O 1
ATOM 784 N N . PHE A 1 94 ? -3.909 -5.372 4.270 1.00 97.69 94 PHE A N 1
ATOM 785 C CA . PHE A 1 94 ? -3.350 -4.640 3.143 1.00 97.69 94 PHE A CA 1
ATOM 786 C C . PHE A 1 94 ? -2.728 -5.584 2.121 1.00 97.69 94 PHE A C 1
ATOM 788 O O . PHE A 1 94 ? -2.114 -6.603 2.456 1.00 97.69 94 PHE A O 1
ATOM 795 N N . CYS A 1 95 ? -2.854 -5.216 0.850 1.00 97.62 95 CYS A N 1
ATOM 796 C CA . CYS A 1 95 ? -2.201 -5.935 -0.228 1.00 97.62 95 CYS A CA 1
ATOM 797 C C . CYS A 1 95 ? -0.683 -5.699 -0.194 1.00 97.62 95 CYS A C 1
ATOM 799 O O . CYS A 1 95 ? -0.214 -4.553 -0.173 1.00 97.62 95 CYS A O 1
ATOM 801 N N . ASN A 1 96 ? 0.090 -6.785 -0.251 1.00 96.31 96 ASN A N 1
ATOM 802 C CA . ASN A 1 96 ? 1.548 -6.720 -0.350 1.00 96.31 96 ASN A CA 1
ATOM 803 C C . ASN A 1 96 ? 2.096 -7.180 -1.710 1.00 96.31 96 ASN A C 1
ATOM 805 O O . ASN A 1 96 ? 3.186 -6.771 -2.095 1.00 96.31 96 ASN A O 1
ATOM 809 N N . CYS A 1 97 ? 1.310 -7.915 -2.503 1.00 96.69 97 CYS A N 1
ATOM 810 C CA . CYS A 1 97 ? 1.707 -8.294 -3.863 1.00 96.69 97 CYS A CA 1
ATOM 811 C C . CYS A 1 97 ? 1.518 -7.167 -4.892 1.00 96.69 97 CYS A C 1
ATOM 813 O O . CYS A 1 97 ? 2.008 -7.260 -6.011 1.00 96.69 97 CYS A O 1
ATOM 815 N N . LYS A 1 98 ? 0.786 -6.110 -4.522 1.00 96.69 98 LYS A N 1
ATOM 816 C CA . LYS A 1 98 ? 0.476 -4.915 -5.332 1.00 96.69 98 LYS A CA 1
ATOM 817 C C . LYS A 1 98 ? -0.373 -5.169 -6.584 1.00 96.69 98 LYS A C 1
ATOM 819 O O . LYS A 1 98 ? -0.651 -4.225 -7.314 1.00 96.69 98 LYS A O 1
ATOM 824 N N . GLN A 1 99 ? -0.863 -6.398 -6.757 1.00 95.94 99 GLN A N 1
ATOM 825 C CA . GLN A 1 99 ? -1.724 -6.823 -7.869 1.00 95.94 99 GLN A CA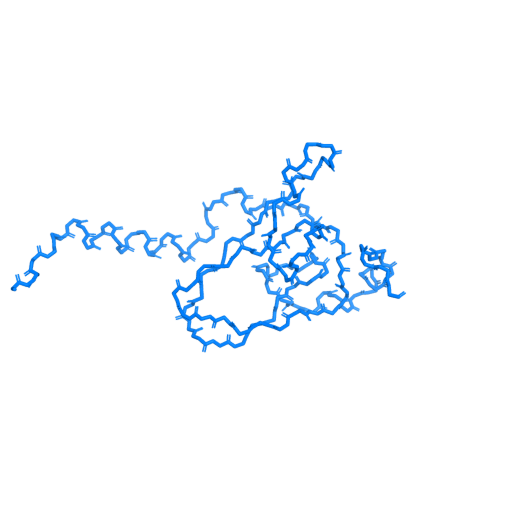 1
ATOM 826 C C . GLN A 1 99 ? -3.230 -6.757 -7.548 1.00 95.94 99 GLN A C 1
ATOM 828 O O . GLN A 1 99 ? -4.048 -7.182 -8.357 1.00 95.94 99 GLN A O 1
ATOM 833 N N . THR A 1 100 ? -3.611 -6.264 -6.362 1.00 94.56 100 THR A N 1
ATOM 834 C CA . THR A 1 100 ? -5.026 -6.145 -5.968 1.00 94.56 100 THR A CA 1
ATOM 835 C C . THR A 1 100 ? -5.788 -5.208 -6.906 1.00 94.56 100 THR A C 1
ATOM 837 O O . THR A 1 100 ? -5.299 -4.132 -7.274 1.00 94.56 100 THR A O 1
ATOM 840 N N . LYS A 1 101 ? -7.018 -5.596 -7.245 1.00 90.81 101 LYS A N 1
ATOM 841 C CA . LYS A 1 101 ? -8.000 -4.739 -7.921 1.00 90.81 101 LYS A CA 1
ATOM 842 C C . LYS A 1 101 ? -8.753 -3.862 -6.922 1.00 90.81 101 LYS A C 1
ATOM 844 O O . LYS A 1 101 ? -9.264 -2.814 -7.302 1.00 90.81 101 LYS A O 1
ATOM 849 N N . HIS A 1 102 ? -8.771 -4.246 -5.645 1.00 90.25 102 HIS A N 1
ATOM 850 C CA . HIS A 1 102 ? -9.409 -3.502 -4.561 1.00 90.25 102 HIS A CA 1
ATOM 851 C C . HIS A 1 102 ? -8.364 -2.804 -3.681 1.00 90.25 102 HIS A C 1
ATOM 853 O O . HIS A 1 102 ? -8.221 -3.077 -2.488 1.00 90.25 102 HIS A O 1
ATOM 859 N N . ARG A 1 103 ? -7.580 -1.910 -4.292 1.00 91.12 103 ARG A N 1
ATOM 860 C CA . ARG A 1 103 ? -6.553 -1.141 -3.578 1.00 91.12 103 ARG A CA 1
ATOM 861 C C . ARG A 1 103 ? -7.201 -0.312 -2.456 1.00 91.12 103 ARG A C 1
ATOM 863 O O . ARG A 1 103 ? -8.239 0.298 -2.699 1.00 91.12 103 ARG A O 1
ATOM 870 N N . PRO A 1 104 ? -6.599 -0.244 -1.255 1.00 94.81 104 PRO A N 1
ATOM 871 C CA . PRO A 1 104 ? -5.291 -0.788 -0.855 1.00 94.81 104 PRO A CA 1
ATOM 872 C C . PRO A 1 104 ? -5.343 -2.212 -0.252 1.00 94.81 104 PRO A C 1
ATOM 874 O O . PRO A 1 104 ? -4.329 -2.737 0.223 1.00 94.81 104 PRO A O 1
ATOM 877 N N . PHE A 1 105 ? -6.516 -2.838 -0.225 1.00 96.50 105 PHE A N 1
ATOM 878 C CA . PHE A 1 105 ? -6.771 -4.065 0.520 1.00 96.50 105 PHE A CA 1
ATOM 879 C C . PHE A 1 105 ? -6.453 -5.328 -0.272 1.00 96.50 105 PHE A C 1
ATOM 881 O O . PHE A 1 105 ? -6.361 -5.338 -1.499 1.00 96.50 105 PHE A O 1
ATOM 888 N N . CYS A 1 106 ? -6.249 -6.419 0.455 1.00 96.88 106 CYS A N 1
ATOM 889 C CA . CYS A 1 106 ? -6.099 -7.737 -0.133 1.00 96.88 106 CYS A CA 1
ATOM 890 C C . CYS A 1 106 ? -7.449 -8.262 -0.643 1.00 96.88 106 CYS A C 1
ATOM 892 O O . CYS A 1 106 ? -8.420 -8.304 0.106 1.00 96.88 106 CYS A O 1
ATOM 894 N N . ASP A 1 107 ? -7.477 -8.722 -1.890 1.00 95.75 107 ASP A N 1
ATOM 895 C CA . ASP A 1 107 ? -8.629 -9.343 -2.557 1.00 95.75 107 ASP A CA 1
ATOM 896 C C . ASP A 1 107 ? -8.382 -10.821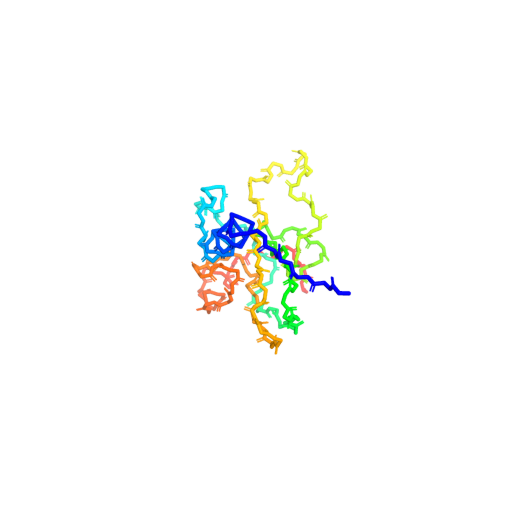 -2.917 1.00 95.75 107 ASP A C 1
ATOM 898 O O . ASP A 1 107 ? -9.185 -11.452 -3.595 1.00 95.75 107 ASP A O 1
ATOM 902 N N . GLY A 1 108 ? -7.258 -11.387 -2.470 1.00 95.88 108 GLY A N 1
ATOM 903 C CA . GLY A 1 108 ? -6.888 -12.772 -2.756 1.00 95.88 108 GLY A CA 1
ATOM 904 C C . GLY A 1 108 ? -6.101 -12.990 -4.050 1.00 95.88 108 GLY A C 1
ATOM 905 O O . GLY A 1 108 ? -5.558 -14.082 -4.203 1.00 95.88 108 GLY A O 1
ATOM 906 N N . ILE A 1 109 ? -5.918 -11.978 -4.916 1.00 96.31 109 ILE A N 1
ATOM 907 C CA . ILE A 1 109 ? -5.159 -12.117 -6.182 1.00 96.31 109 ILE A CA 1
ATOM 908 C C . ILE A 1 109 ? -3.732 -12.627 -5.959 1.00 96.31 109 ILE A C 1
ATOM 910 O O . ILE A 1 109 ? -3.160 -13.282 -6.824 1.00 96.31 109 ILE A O 1
ATOM 914 N N . HIS A 1 110 ? -3.161 -12.393 -4.777 1.00 95.25 110 HIS A N 1
ATOM 915 C CA . HIS A 1 110 ? -1.857 -12.938 -4.412 1.00 95.25 110 HIS A CA 1
ATOM 916 C C . HIS A 1 110 ? -1.762 -14.464 -4.550 1.00 95.25 110 HIS A C 1
ATOM 918 O O . HIS A 1 110 ? -0.656 -14.963 -4.697 1.00 95.25 110 HIS A O 1
ATOM 924 N N . LYS A 1 111 ? -2.878 -15.203 -4.520 1.00 96.50 111 LYS A N 1
ATOM 925 C CA . LYS A 1 111 ? -2.912 -16.663 -4.695 1.00 96.50 111 LYS A CA 1
ATOM 926 C C . LYS A 1 111 ? -2.883 -17.111 -6.158 1.00 96.50 111 LYS A C 1
ATOM 928 O O . LYS A 1 111 ? -2.673 -18.294 -6.401 1.00 96.50 111 LYS A O 1
ATOM 933 N N . ASN A 1 112 ? -3.090 -16.202 -7.111 1.00 96.62 112 ASN A N 1
ATOM 934 C CA . ASN A 1 112 ? -3.060 -16.541 -8.529 1.00 96.62 112 ASN A CA 1
ATOM 935 C C . ASN A 1 112 ? -1.670 -17.018 -8.939 1.00 96.62 112 ASN A C 1
ATOM 937 O O . ASN A 1 112 ? -0.655 -16.527 -8.440 1.00 96.62 112 ASN A O 1
ATOM 941 N N . GLU A 1 113 ? -1.642 -17.940 -9.896 1.00 95.94 113 GLU A N 1
ATOM 942 C CA . GLU A 1 113 ? -0.409 -18.577 -10.341 1.00 95.94 113 GLU A CA 1
ATOM 943 C C . GLU A 1 113 ? 0.623 -17.558 -10.851 1.00 95.94 113 GLU A C 1
ATOM 945 O O . GLU A 1 113 ? 1.793 -17.636 -10.479 1.00 95.94 113 GLU A O 1
ATOM 950 N N . ASP A 1 114 ? 0.181 -16.543 -11.597 1.00 94.56 114 ASP A N 1
ATOM 951 C CA . ASP A 1 114 ? 1.050 -15.482 -12.119 1.00 94.56 114 ASP A CA 1
ATOM 952 C C . ASP A 1 114 ? 1.788 -14.741 -10.996 1.00 94.56 114 ASP A C 1
ATOM 954 O O . ASP A 1 114 ? 2.989 -14.485 -11.074 1.00 94.56 114 ASP A O 1
ATOM 958 N N . VAL A 1 115 ? 1.086 -14.450 -9.895 1.00 94.75 115 VAL A N 1
ATOM 959 C CA . VAL A 1 115 ? 1.663 -13.756 -8.735 1.00 94.75 115 VAL A CA 1
ATOM 960 C C . VAL A 1 115 ? 2.549 -14.692 -7.917 1.00 94.75 115 VAL A C 1
ATOM 962 O O . VAL A 1 115 ? 3.566 -14.266 -7.371 1.00 94.75 115 VAL A O 1
ATOM 965 N N . GLN A 1 116 ? 2.200 -15.977 -7.852 1.00 94.94 116 GLN A N 1
ATOM 966 C CA . GLN A 1 116 ? 3.006 -16.993 -7.177 1.00 94.94 116 GLN A CA 1
ATOM 967 C C . GLN A 1 116 ? 4.319 -17.279 -7.912 1.00 94.94 116 GLN A C 1
ATOM 969 O O . GLN A 1 116 ? 5.332 -17.534 -7.259 1.00 94.94 116 GLN A O 1
ATOM 974 N N . LYS A 1 117 ? 4.331 -17.177 -9.242 1.00 94.50 117 LYS A N 1
ATOM 975 C CA . LYS A 1 117 ? 5.535 -17.325 -10.072 1.00 94.50 117 LYS A CA 1
ATOM 976 C C . LYS A 1 117 ? 6.354 -16.033 -10.172 1.00 94.50 117 LYS A C 1
ATOM 978 O O . LYS A 1 117 ? 7.546 -16.099 -10.461 1.00 94.50 117 LYS A O 1
ATOM 983 N N . ALA A 1 118 ? 5.757 -14.873 -9.895 1.00 92.50 118 ALA A N 1
ATOM 984 C CA . ALA A 1 118 ? 6.451 -13.590 -9.936 1.00 92.50 118 ALA A CA 1
ATOM 985 C C . ALA A 1 118 ? 7.608 -13.492 -8.922 1.00 92.50 118 ALA A C 1
ATOM 987 O O . ALA A 1 118 ? 7.563 -14.045 -7.813 1.00 92.50 118 ALA A O 1
ATOM 988 N N . HIS A 1 119 ? 8.635 -12.731 -9.309 1.00 92.25 119 HIS A N 1
ATOM 989 C CA . HIS A 1 119 ? 9.766 -12.386 -8.452 1.00 92.25 119 HIS A CA 1
ATOM 990 C C . HIS A 1 119 ? 9.332 -11.416 -7.347 1.00 92.25 119 HIS A C 1
ATOM 992 O O . HIS A 1 119 ? 8.715 -10.387 -7.631 1.00 92.25 119 HIS A O 1
ATOM 998 N N . SER A 1 120 ? 9.665 -11.739 -6.096 1.00 91.94 120 SER A N 1
ATOM 999 C CA . SER A 1 120 ? 9.430 -10.871 -4.944 1.00 91.94 120 SER A CA 1
ATOM 1000 C C . SER A 1 120 ? 10.612 -9.934 -4.709 1.00 91.94 120 SER A C 1
ATOM 1002 O O . SER A 1 120 ? 11.765 -10.350 -4.796 1.00 91.94 120 SER A O 1
ATOM 1004 N N . VAL A 1 121 ? 10.330 -8.674 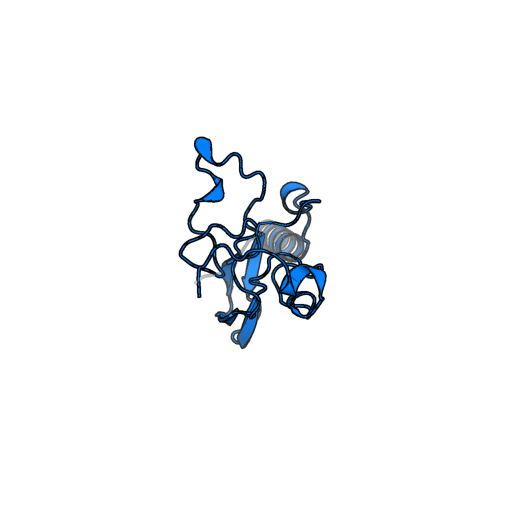-4.364 1.00 89.69 121 VAL A N 1
ATOM 1005 C CA . VAL A 1 121 ? 11.364 -7.684 -4.002 1.00 89.69 121 VAL A CA 1
ATOM 1006 C C . VAL A 1 121 ? 12.144 -8.132 -2.764 1.00 89.69 121 VAL A C 1
ATOM 1008 O O . VAL A 1 121 ? 13.351 -7.905 -2.677 1.00 89.69 121 VAL A O 1
ATOM 1011 N N . VAL A 1 122 ? 11.477 -8.790 -1.810 1.00 85.06 122 VAL A N 1
ATOM 1012 C CA . VAL A 1 122 ? 12.169 -9.453 -0.702 1.00 85.06 122 VAL A CA 1
ATOM 1013 C C . VAL A 1 122 ? 12.644 -10.834 -1.141 1.00 85.06 122 VAL A C 1
ATOM 1015 O O . VAL A 1 122 ? 11.902 -11.604 -1.756 1.00 85.06 122 VAL A O 1
ATOM 1018 N N . LYS A 1 123 ? 13.894 -11.152 -0.809 1.00 69.69 123 LYS A N 1
ATOM 1019 C CA . LYS A 1 123 ? 14.411 -12.519 -0.882 1.00 69.69 123 LYS A CA 1
ATOM 1020 C C . LYS A 1 123 ? 14.027 -13.210 0.424 1.00 69.69 123 LYS A C 1
ATOM 1022 O O . LYS A 1 123 ? 14.394 -12.712 1.487 1.00 69.69 123 LYS A O 1
ATOM 1027 N N . HIS A 1 124 ? 13.242 -14.278 0.330 1.00 59.84 124 HIS A N 1
ATOM 1028 C CA . HIS A 1 124 ? 12.970 -15.178 1.450 1.00 59.84 124 HIS A CA 1
ATOM 1029 C C . HIS A 1 124 ? 14.068 -16.232 1.558 1.00 59.84 124 HIS A C 1
ATOM 1031 O O . HIS A 1 124 ? 14.628 -16.589 0.495 1.00 59.84 124 HIS A O 1
#